Protein AF-A0A7S4MCN1-F1 (afdb_monomer)

Foldseek 3Di:
DVVVCVPDCPVVPPVVVVVVVVVVVVVVVVVVVVVVVVVVVVVVVPPPLVFADQDDPVVLVVVPAQAPQPSHRADRWGQGPVRDIHHSVRVVVVCVPDVDDPPPD

Sequence (105 aa):
WFLYIITYPEDGFFQAPLMALYLSWKFSLLARNASKWFRLVKSCFSSTVPFGTKPSPEELLESGGPCSICQENMTQPIKLECSHMFCEDCVSEWFQQKKTCPLCR

Organism: NCBI:txid1487602

Radius of gyration: 27.89 Å; Cα contacts (8 Å, |Δi|>4): 62; chains: 1; bounding box: 53×18×74 Å

Mean predicted aligned error: 15.5 Å

Nearest PDB structures (foldseek):
  4whv-assembly2_J  TM=8.357E-01  e=1.559E-03  Homo sapiens
  2lxh-assembly1_C  TM=7.719E-01  e=2.059E-03  Homo sapiens
  8x7j-assembly1_L  TM=8.829E-01  e=6.725E-03  Homo sapiens
  4ayc-assembly1_B-2  TM=4.997E-01  e=1.180E-03  Homo sapiens
  4orh-assembly1_L  TM=4.225E-01  e=1.559E-03  Homo sapiens

Solvent-accessible surface area (backbone atoms only — not comparable to full-atom values): 6414 Å² total; per-residue (Å²): 110,77,67,59,60,73,73,54,65,88,71,44,84,71,49,52,61,57,48,51,53,51,51,51,53,52,47,52,55,49,52,59,51,48,56,54,51,49,52,55,52,50,59,69,67,52,81,68,58,94,64,42,52,72,65,56,78,66,62,53,65,73,61,72,60,56,18,88,82,79,66,41,80,67,59,66,44,29,33,30,93,84,72,49,66,33,24,51,66,57,49,55,56,45,48,75,79,42,91,62,64,96,82,70,125

pLDDT: mean 72.74, std 9.83, range [49.66, 87.0]

Structure (mmCIF, N/CA/C/O backbone):
data_AF-A0A7S4MCN1-F1
#
_entry.id   AF-A0A7S4MCN1-F1
#
loop_
_atom_site.group_PDB
_atom_site.id
_atom_site.type_symbol
_atom_site.label_atom_id
_atom_site.label_alt_id
_atom_site.label_comp_id
_atom_site.label_asym_id
_atom_site.label_entity_id
_atom_site.label_seq_id
_atom_site.pdbx_PDB_ins_code
_atom_site.Cartn_x
_atom_site.Cartn_y
_atom_site.Cartn_z
_atom_site.occupancy
_atom_site.B_iso_or_equiv
_atom_site.auth_seq_id
_atom_site.auth_comp_id
_atom_site.auth_asym_id
_atom_site.auth_atom_id
_atom_site.pdbx_PDB_model_num
ATOM 1 N N . TRP A 1 1 ? 22.169 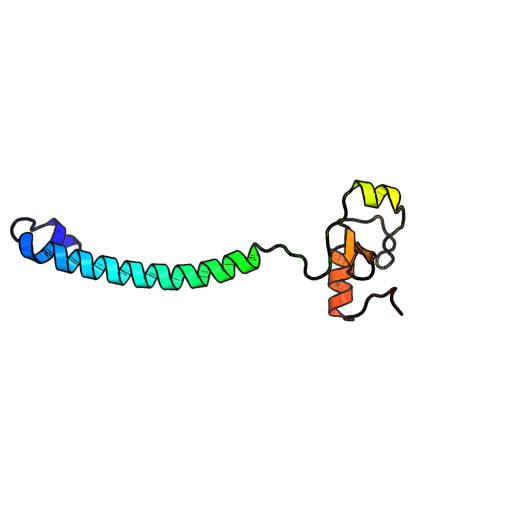-10.345 -39.481 1.00 58.09 1 TRP A N 1
ATOM 2 C CA . TRP A 1 1 ? 21.998 -8.891 -39.682 1.00 58.09 1 TRP A CA 1
ATOM 3 C C . TRP A 1 1 ? 23.000 -8.074 -38.863 1.00 58.09 1 TRP A C 1
ATOM 5 O O . TRP A 1 1 ? 23.812 -7.397 -39.464 1.00 58.09 1 TRP A O 1
ATOM 15 N N . PHE A 1 2 ? 23.064 -8.215 -37.530 1.00 59.44 2 PHE A N 1
ATOM 16 C CA . PHE A 1 2 ? 24.079 -7.526 -36.700 1.00 59.44 2 PHE A CA 1
ATOM 17 C C . PHE A 1 2 ? 25.536 -7.867 -37.083 1.00 59.44 2 PHE A C 1
ATOM 19 O O . PHE A 1 2 ? 26.380 -6.986 -37.151 1.00 59.44 2 PHE A O 1
ATOM 26 N N . LEU A 1 3 ? 25.812 -9.136 -37.413 1.00 64.12 3 LEU A N 1
ATOM 27 C CA . LEU A 1 3 ? 27.145 -9.581 -37.844 1.00 64.12 3 LEU A CA 1
ATOM 28 C C . LEU A 1 3 ? 27.561 -9.040 -39.222 1.00 64.12 3 LEU A C 1
ATOM 30 O O . LEU A 1 3 ? 28.744 -8.812 -39.435 1.00 64.12 3 LEU A O 1
ATOM 34 N N . TYR A 1 4 ? 26.598 -8.785 -40.115 1.00 69.31 4 TYR A N 1
ATOM 35 C CA . TYR A 1 4 ? 26.831 -8.241 -41.463 1.00 69.31 4 TYR A CA 1
ATOM 36 C C . TYR A 1 4 ? 27.340 -6.790 -41.407 1.00 69.31 4 TYR A C 1
ATOM 38 O O . TYR A 1 4 ? 28.210 -6.396 -42.170 1.00 69.31 4 TYR A O 1
ATOM 46 N N . ILE A 1 5 ? 26.857 -6.024 -40.425 1.00 62.22 5 ILE A N 1
ATOM 47 C CA . ILE A 1 5 ? 27.251 -4.629 -40.179 1.00 62.22 5 ILE A CA 1
ATOM 48 C C . ILE A 1 5 ? 28.671 -4.520 -39.607 1.00 62.22 5 ILE A C 1
ATOM 50 O O . ILE A 1 5 ? 29.350 -3.530 -39.847 1.00 62.22 5 ILE A O 1
ATOM 54 N N . ILE A 1 6 ? 29.132 -5.534 -38.868 1.00 64.94 6 ILE A N 1
ATOM 55 C CA . ILE A 1 6 ? 30.490 -5.566 -38.300 1.00 64.94 6 ILE A CA 1
ATOM 56 C C . ILE A 1 6 ? 31.526 -6.002 -39.352 1.00 64.94 6 ILE A C 1
ATOM 58 O O . ILE A 1 6 ? 32.689 -5.628 -39.250 1.00 64.94 6 ILE A O 1
ATOM 62 N N . THR A 1 7 ? 31.122 -6.776 -40.367 1.00 66.31 7 THR A N 1
ATOM 63 C CA . THR A 1 7 ? 32.047 -7.358 -41.360 1.00 66.31 7 THR A CA 1
ATOM 64 C C . THR A 1 7 ? 32.341 -6.468 -42.570 1.00 66.31 7 THR A C 1
ATOM 66 O O . THR A 1 7 ? 33.365 -6.685 -43.207 1.00 66.31 7 THR A O 1
ATOM 69 N N . TYR A 1 8 ? 31.511 -5.463 -42.873 1.00 64.50 8 TYR A N 1
ATOM 70 C CA . TYR A 1 8 ? 31.682 -4.588 -44.046 1.00 64.50 8 TYR A CA 1
ATOM 71 C C . TYR A 1 8 ? 31.554 -3.099 -43.666 1.00 64.50 8 TYR A C 1
ATOM 73 O O . TYR A 1 8 ? 30.478 -2.515 -43.805 1.00 64.50 8 TYR A O 1
ATOM 81 N N . PRO A 1 9 ? 32.627 -2.474 -43.140 1.00 62.06 9 PRO A N 1
ATOM 82 C CA . PRO A 1 9 ? 32.616 -1.069 -42.718 1.00 62.06 9 PRO A CA 1
ATOM 83 C C . PRO A 1 9 ? 32.808 -0.052 -43.864 1.00 62.06 9 PRO A C 1
ATOM 85 O O . PRO A 1 9 ? 32.555 1.133 -43.657 1.00 62.06 9 PRO A O 1
ATOM 88 N N . GLU A 1 10 ? 33.232 -0.489 -45.056 1.00 58.84 10 GLU A N 1
ATOM 89 C CA . GLU A 1 10 ? 33.636 0.387 -46.177 1.00 58.84 10 GLU A CA 1
ATOM 90 C C . GLU A 1 10 ? 32.449 1.062 -46.904 1.00 58.84 10 GLU A C 1
ATOM 92 O O . GLU A 1 10 ? 32.596 2.160 -47.430 1.00 58.84 10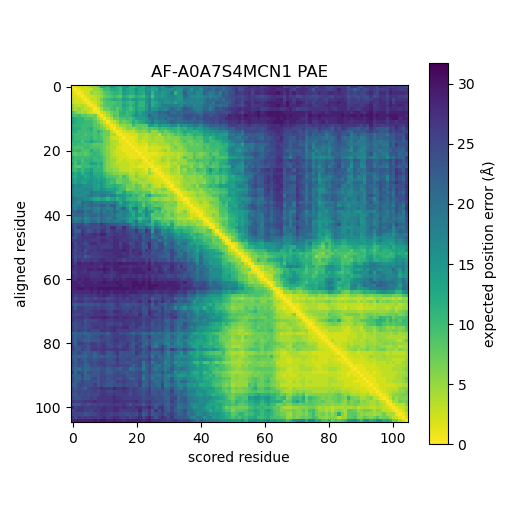 GLU A O 1
ATOM 97 N N . ASP A 1 11 ? 31.236 0.497 -46.837 1.00 59.56 11 ASP A N 1
ATOM 98 C CA . ASP A 1 11 ? 29.997 1.084 -47.395 1.00 59.56 11 ASP A CA 1
ATOM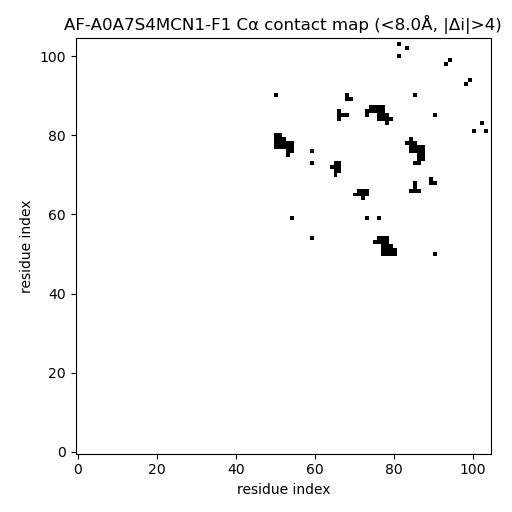 99 C C . ASP A 1 11 ? 29.225 1.945 -46.362 1.00 59.56 11 ASP A C 1
ATOM 101 O O . ASP A 1 11 ? 28.001 2.118 -46.404 1.00 59.56 11 ASP A O 1
ATOM 105 N N . GLY A 1 12 ? 29.945 2.466 -45.364 1.00 59.25 12 GLY A N 1
ATOM 106 C CA . GLY A 1 12 ? 29.394 2.984 -44.109 1.00 59.25 12 GLY A CA 1
ATOM 107 C C . GLY A 1 12 ? 28.606 4.298 -44.184 1.00 59.25 12 GLY A C 1
ATOM 108 O O . GLY A 1 12 ? 27.931 4.640 -43.210 1.00 59.25 12 GLY A O 1
ATOM 109 N N . PHE A 1 13 ? 28.632 5.027 -45.306 1.00 63.62 13 PHE A N 1
ATOM 110 C CA . PHE A 1 13 ? 27.994 6.350 -45.392 1.00 63.62 13 PHE A CA 1
ATOM 111 C C . PHE A 1 13 ? 26.458 6.283 -45.298 1.00 63.62 13 PHE A C 1
ATOM 113 O O . PHE A 1 13 ? 25.838 7.113 -44.635 1.00 63.62 13 PHE A O 1
ATOM 120 N N . PHE A 1 14 ? 25.831 5.260 -45.888 1.00 65.88 14 PHE A N 1
ATOM 121 C CA . PHE A 1 14 ? 24.365 5.113 -45.892 1.00 65.88 14 PHE A CA 1
ATOM 122 C C . PHE A 1 14 ? 23.825 4.172 -44.803 1.00 65.88 14 PHE A C 1
ATOM 124 O O . PHE A 1 14 ? 22.631 4.188 -44.499 1.00 65.88 14 PHE A O 1
ATOM 131 N N . GLN A 1 15 ? 24.687 3.376 -44.170 1.00 68.81 15 GLN A N 1
ATOM 132 C CA . GLN A 1 15 ? 24.275 2.345 -43.212 1.00 68.81 15 GLN A CA 1
ATOM 133 C C . GLN A 1 15 ? 24.072 2.896 -41.787 1.00 68.81 15 GLN A C 1
ATOM 135 O O . GLN A 1 15 ? 23.193 2.437 -41.051 1.00 68.81 15 GLN A O 1
ATOM 140 N N . ALA A 1 16 ? 24.831 3.929 -41.412 1.00 77.50 16 ALA A N 1
ATOM 141 C CA . ALA A 1 16 ? 24.727 4.606 -40.120 1.00 77.50 16 ALA A CA 1
ATOM 142 C C . ALA A 1 16 ? 23.335 5.217 -39.824 1.00 77.50 16 ALA A C 1
ATOM 144 O O . ALA A 1 16 ? 22.806 4.951 -38.739 1.00 77.50 16 ALA A O 1
ATOM 145 N N . PRO A 1 17 ? 22.684 5.974 -40.736 1.00 81.56 17 PRO A N 1
ATOM 146 C CA . PRO A 1 17 ? 21.363 6.544 -40.456 1.00 81.56 17 PRO A CA 1
ATOM 147 C C . PRO A 1 17 ? 20.272 5.475 -40.310 1.00 81.56 17 PRO A C 1
ATOM 149 O O . PRO A 1 17 ? 19.415 5.596 -39.438 1.00 81.56 17 PRO A O 1
ATOM 152 N N . LEU A 1 18 ? 20.323 4.387 -41.087 1.00 80.56 18 LEU A N 1
ATOM 153 C CA . LEU A 1 18 ? 19.369 3.276 -40.964 1.00 80.56 18 LEU A CA 1
ATOM 154 C C . LEU A 1 18 ? 19.513 2.554 -39.620 1.00 80.56 18 LEU A C 1
ATOM 156 O O . LEU A 1 18 ? 18.515 2.202 -38.987 1.00 80.56 18 LEU A O 1
ATOM 160 N N . MET A 1 19 ? 20.748 2.394 -39.145 1.00 81.75 19 MET A N 1
ATOM 161 C CA . MET A 1 19 ? 21.017 1.842 -37.822 1.00 81.75 19 MET A CA 1
ATOM 162 C C . MET A 1 19 ? 20.560 2.768 -36.700 1.00 81.75 19 MET A C 1
ATOM 164 O O . MET A 1 19 ? 19.930 2.301 -35.753 1.00 81.75 19 MET A O 1
ATOM 168 N N . ALA A 1 20 ? 20.798 4.073 -36.817 1.00 83.44 20 ALA A N 1
ATOM 169 C CA . ALA A 1 20 ? 20.311 5.055 -35.853 1.00 83.44 20 ALA A CA 1
ATOM 170 C C . ALA A 1 20 ? 18.772 5.077 -35.783 1.00 83.44 20 ALA A C 1
ATOM 172 O O . ALA A 1 20 ? 18.197 5.089 -34.692 1.00 83.44 20 ALA A O 1
ATOM 173 N N . LEU A 1 21 ? 18.086 5.003 -36.928 1.00 86.88 21 LEU A N 1
ATOM 174 C CA . LEU A 1 21 ? 16.623 4.913 -36.997 1.00 86.88 21 LEU A CA 1
ATOM 175 C C . LEU A 1 21 ? 16.097 3.603 -36.386 1.00 86.88 21 LEU A C 1
ATOM 177 O O . LEU A 1 21 ? 15.145 3.613 -35.608 1.00 86.88 21 LEU A O 1
ATOM 181 N N . TYR A 1 22 ? 16.746 2.471 -36.659 1.00 85.69 22 TYR A N 1
ATOM 182 C CA . TYR A 1 22 ? 16.363 1.181 -36.080 1.00 85.69 22 TYR A CA 1
ATOM 183 C C . TYR A 1 22 ? 16.580 1.125 -34.559 1.00 85.69 22 TYR A C 1
ATOM 185 O O . TYR A 1 22 ? 15.709 0.659 -33.816 1.00 85.69 22 TYR A O 1
ATOM 193 N N . LEU A 1 23 ? 17.724 1.621 -34.078 1.00 84.44 23 LEU A N 1
ATOM 194 C CA . LEU A 1 23 ? 18.045 1.673 -32.653 1.00 84.44 23 LEU A CA 1
ATOM 195 C C . LEU A 1 23 ? 17.136 2.656 -31.909 1.00 84.44 23 LEU A C 1
ATOM 197 O O . LEU A 1 23 ? 16.662 2.318 -30.828 1.00 84.44 23 LEU A O 1
ATOM 201 N N . SER A 1 24 ? 16.822 3.819 -32.487 1.00 86.00 24 SER A N 1
ATOM 202 C CA . SER A 1 24 ? 15.888 4.786 -31.888 1.00 86.00 24 SER A CA 1
ATOM 203 C C . SER A 1 24 ? 14.452 4.255 -31.826 1.00 86.00 24 SER A C 1
ATOM 205 O O . SER A 1 24 ? 13.778 4.427 -30.805 1.00 86.00 24 SER A O 1
ATOM 207 N N . TRP A 1 25 ? 13.994 3.525 -32.849 1.00 87.00 25 TRP A N 1
ATOM 208 C CA . TRP A 1 25 ? 12.702 2.832 -32.825 1.00 87.00 25 TRP A CA 1
ATOM 209 C C . TRP A 1 25 ? 12.650 1.760 -31.729 1.00 87.00 25 TRP A C 1
ATOM 211 O O . TRP A 1 25 ? 11.719 1.731 -30.918 1.00 87.00 25 TRP A O 1
ATOM 221 N N . LYS A 1 26 ? 13.674 0.897 -31.649 1.00 81.25 26 LYS A N 1
ATOM 222 C CA . LYS A 1 26 ? 13.774 -0.129 -30.599 1.00 81.25 26 LYS A CA 1
ATOM 223 C C . LYS A 1 26 ? 13.878 0.470 -29.200 1.00 81.25 26 LYS A C 1
ATOM 225 O O . LYS A 1 26 ? 13.210 -0.017 -28.288 1.00 81.25 26 LYS A O 1
ATOM 230 N N . PHE A 1 27 ? 14.662 1.532 -29.038 1.00 83.31 27 PHE A N 1
ATOM 231 C CA . PHE A 1 27 ? 14.779 2.262 -27.781 1.00 83.31 27 PHE A CA 1
ATOM 232 C C . PHE A 1 27 ? 13.427 2.839 -27.359 1.00 83.31 27 PHE A C 1
ATOM 234 O O . PHE A 1 27 ? 13.012 2.656 -26.220 1.00 83.31 27 PHE A O 1
ATOM 241 N N . SER A 1 28 ? 12.685 3.432 -28.295 1.00 82.50 28 SER A N 1
ATOM 242 C CA . SER A 1 28 ? 11.340 3.956 -28.045 1.00 82.50 28 SER A CA 1
ATOM 243 C C . SER A 1 28 ? 10.357 2.858 -27.617 1.00 82.50 28 SER A C 1
ATOM 245 O O . SER A 1 28 ? 9.543 3.077 -26.723 1.00 82.50 28 SER A O 1
ATOM 247 N N . LEU A 1 29 ? 10.429 1.658 -28.202 1.00 78.50 29 LEU A N 1
ATOM 248 C CA . LEU A 1 29 ? 9.601 0.513 -27.803 1.00 78.50 29 LEU A CA 1
ATOM 249 C C . LEU A 1 29 ? 9.940 0.009 -26.389 1.00 78.50 29 LEU A C 1
ATOM 251 O O . LEU A 1 29 ? 9.038 -0.211 -25.576 1.00 78.50 29 LEU A O 1
ATOM 255 N N . LEU A 1 30 ? 11.233 -0.131 -26.081 1.00 78.19 30 LEU A N 1
ATOM 256 C CA . LEU A 1 30 ? 11.710 -0.530 -24.756 1.00 78.19 30 LEU A CA 1
ATOM 257 C C . LEU A 1 30 ? 11.363 0.522 -23.698 1.00 78.19 30 LEU A C 1
ATOM 259 O O . LEU A 1 30 ? 10.824 0.163 -22.659 1.00 78.19 30 LEU A O 1
ATOM 263 N N . ALA A 1 31 ? 11.569 1.810 -23.978 1.00 81.50 31 ALA A N 1
ATOM 264 C CA . ALA A 1 31 ? 11.241 2.914 -23.076 1.00 81.50 31 ALA A CA 1
ATOM 265 C C . ALA A 1 31 ? 9.734 2.995 -22.775 1.00 81.50 31 ALA A C 1
ATOM 267 O O . ALA A 1 31 ? 9.330 3.195 -21.623 1.00 81.50 31 ALA A O 1
ATOM 268 N N . ARG A 1 32 ? 8.876 2.774 -23.783 1.00 75.88 32 ARG A N 1
ATOM 269 C CA . ARG A 1 32 ? 7.412 2.742 -23.604 1.00 75.88 32 ARG A CA 1
ATOM 270 C C . ARG A 1 32 ? 6.970 1.582 -22.713 1.00 75.88 32 ARG A C 1
ATOM 272 O O . ARG A 1 32 ? 6.083 1.769 -21.879 1.00 75.88 32 ARG A O 1
ATOM 279 N N . ASN A 1 33 ? 7.587 0.411 -22.849 1.00 72.38 33 ASN A N 1
ATOM 280 C CA . ASN A 1 33 ? 7.286 -0.748 -22.005 1.00 72.38 33 ASN A CA 1
ATOM 281 C C . ASN A 1 33 ? 7.910 -0.632 -20.604 1.00 72.38 33 ASN A C 1
ATOM 283 O O . ASN A 1 33 ? 7.241 -0.939 -19.617 1.00 72.38 33 ASN A O 1
ATOM 287 N N . ALA A 1 34 ? 9.124 -0.091 -20.493 1.00 80.88 34 ALA A N 1
ATOM 288 C CA . ALA A 1 34 ? 9.794 0.192 -19.225 1.00 80.88 34 ALA 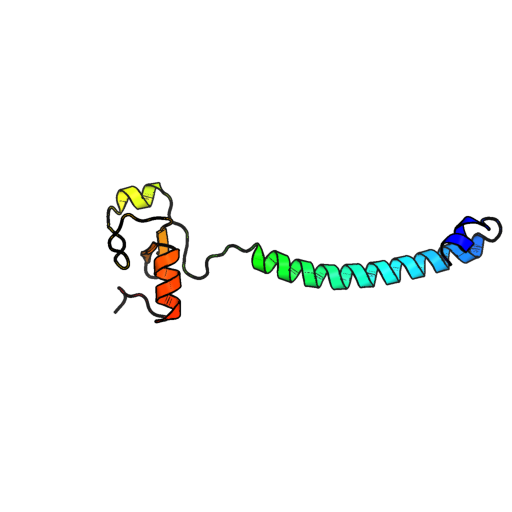A CA 1
ATOM 289 C C . ALA A 1 34 ? 8.987 1.178 -18.372 1.00 80.88 34 ALA A C 1
ATOM 291 O O . ALA A 1 34 ? 8.855 0.981 -17.173 1.00 80.88 34 ALA A O 1
ATOM 292 N N . SER A 1 35 ? 8.351 2.180 -18.985 1.00 77.88 35 SER A N 1
ATOM 293 C CA . SER A 1 35 ? 7.493 3.148 -18.284 1.00 77.88 35 SER A CA 1
ATOM 294 C C . SER A 1 35 ? 6.217 2.529 -17.699 1.00 77.88 35 SER A C 1
ATOM 296 O O . SER A 1 35 ? 5.680 3.023 -16.705 1.0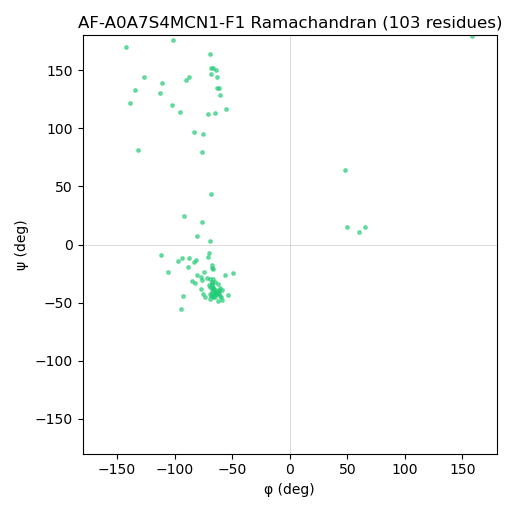0 77.88 35 SER A O 1
ATOM 298 N N . LYS A 1 36 ? 5.688 1.468 -18.324 1.00 78.38 36 LYS A N 1
ATOM 299 C CA . LYS A 1 36 ? 4.545 0.710 -17.788 1.00 78.38 36 LYS A CA 1
ATOM 300 C C . LYS A 1 36 ? 4.987 -0.145 -16.607 1.00 78.38 36 LYS A C 1
ATOM 302 O O . LYS A 1 36 ? 4.345 -0.121 -15.564 1.00 78.38 36 LYS A O 1
ATOM 307 N N . TRP A 1 37 ? 6.114 -0.834 -16.759 1.00 72.25 37 TRP A N 1
ATOM 308 C CA . TRP A 1 37 ? 6.697 -1.650 -15.700 1.00 72.25 37 TRP A CA 1
ATOM 309 C C . TRP A 1 37 ? 7.122 -0.802 -14.495 1.00 72.25 37 TRP A C 1
ATOM 311 O O . TRP A 1 37 ? 6.772 -1.123 -13.369 1.00 72.25 37 TRP A O 1
ATOM 321 N N . PHE A 1 38 ? 7.745 0.354 -14.726 1.00 75.94 38 PHE A N 1
ATOM 322 C CA . PHE A 1 38 ? 8.141 1.293 -13.678 1.00 75.94 38 PHE A CA 1
ATOM 323 C C . PHE A 1 38 ? 6.939 1.845 -12.905 1.00 75.94 38 PHE A C 1
ATOM 325 O O . PHE A 1 38 ? 7.037 2.049 -11.701 1.00 75.94 38 PHE A O 1
ATOM 332 N N . ARG A 1 39 ? 5.779 2.037 -13.555 1.00 72.81 39 ARG A N 1
ATOM 333 C CA . ARG A 1 39 ? 4.534 2.401 -12.857 1.00 72.81 39 ARG A CA 1
ATOM 334 C C . ARG A 1 39 ? 4.051 1.299 -11.917 1.00 72.81 39 ARG A C 1
ATOM 336 O O . ARG A 1 39 ? 3.647 1.611 -10.803 1.00 72.81 39 ARG A O 1
ATOM 343 N N . LEU A 1 40 ? 4.127 0.038 -12.341 1.00 75.69 40 LEU A N 1
ATOM 344 C CA . LEU A 1 40 ? 3.759 -1.103 -11.497 1.00 75.69 40 LEU A CA 1
ATOM 345 C C . LEU A 1 40 ? 4.748 -1.282 -10.338 1.00 75.69 40 LEU A C 1
ATOM 347 O O . LEU A 1 40 ? 4.334 -1.410 -9.193 1.00 75.69 40 LEU A O 1
ATOM 351 N N . VAL A 1 41 ? 6.049 -1.177 -10.611 1.00 72.81 41 VAL A N 1
ATOM 352 C CA . VAL A 1 41 ? 7.102 -1.251 -9.588 1.00 72.81 41 VAL A CA 1
ATOM 353 C C . VAL A 1 41 ? 6.984 -0.102 -8.585 1.00 72.81 41 VAL A C 1
ATOM 355 O O . VAL A 1 41 ? 7.050 -0.331 -7.381 1.00 72.81 41 VAL A O 1
ATOM 358 N N . LYS A 1 42 ? 6.725 1.126 -9.048 1.00 73.19 42 LYS A N 1
ATOM 359 C CA . LYS A 1 42 ? 6.486 2.284 -8.176 1.00 73.19 42 LYS A CA 1
ATOM 360 C C . LYS A 1 42 ? 5.210 2.125 -7.340 1.00 73.19 42 LYS A C 1
ATOM 362 O O . LYS A 1 42 ? 5.186 2.591 -6.208 1.00 73.19 42 LYS A O 1
ATOM 367 N N . SER A 1 43 ? 4.186 1.443 -7.861 1.00 62.66 43 SER A N 1
ATOM 368 C CA . SER A 1 43 ? 2.972 1.119 -7.101 1.00 62.66 43 SER A CA 1
ATOM 369 C C . SER A 1 43 ? 3.234 0.125 -5.968 1.00 62.66 43 SER A C 1
ATOM 371 O O . SER A 1 43 ? 2.597 0.239 -4.931 1.00 62.66 43 SER A O 1
ATOM 373 N N . CYS A 1 44 ? 4.168 -0.817 -6.137 1.00 61.91 44 CYS A N 1
ATOM 374 C CA . CYS A 1 44 ? 4.597 -1.706 -5.053 1.00 61.91 44 CYS A CA 1
ATOM 375 C C . CYS A 1 44 ? 5.530 -1.006 -4.055 1.00 61.91 44 CYS A C 1
ATOM 377 O O . CYS A 1 44 ? 5.538 -1.357 -2.883 1.00 61.91 44 CYS A O 1
ATOM 379 N N . PHE A 1 45 ? 6.319 -0.029 -4.513 1.00 61.84 45 PHE A N 1
ATOM 380 C CA . PHE A 1 45 ? 7.273 0.688 -3.662 1.00 61.84 45 PHE A CA 1
ATOM 381 C C . PHE A 1 45 ? 6.640 1.837 -2.864 1.00 61.84 45 PHE A C 1
ATOM 383 O O . PHE A 1 45 ? 7.241 2.334 -1.913 1.00 61.84 45 PHE A O 1
ATOM 390 N N . SER A 1 46 ? 5.429 2.272 -3.227 1.00 56.47 46 SER A N 1
ATOM 391 C CA . SER A 1 46 ? 4.643 3.175 -2.390 1.00 56.47 46 SER A CA 1
ATOM 392 C C . SER A 1 46 ? 4.045 2.381 -1.234 1.00 56.47 46 SER A C 1
ATOM 394 O O . SER A 1 46 ? 2.870 2.027 -1.248 1.00 56.47 46 SER A O 1
ATOM 396 N N . SER A 1 47 ? 4.858 2.131 -0.210 1.00 51.53 47 SER A N 1
ATOM 397 C CA . SER A 1 47 ? 4.432 1.647 1.108 1.00 51.53 47 SER A CA 1
ATOM 398 C C . SER A 1 47 ? 3.632 2.713 1.874 1.00 51.53 47 SER A C 1
ATOM 400 O O . SER A 1 47 ? 3.847 2.947 3.061 1.00 51.53 47 SER A O 1
ATOM 402 N N . THR A 1 48 ? 2.717 3.405 1.198 1.00 49.66 48 THR A N 1
ATOM 403 C CA . THR A 1 48 ? 1.633 4.137 1.843 1.00 49.66 48 THR A CA 1
ATOM 404 C C . THR A 1 48 ? 0.632 3.092 2.295 1.00 49.66 48 THR A C 1
ATOM 406 O O . THR A 1 48 ? -0.182 2.626 1.498 1.00 49.66 48 THR A O 1
ATOM 409 N N . VAL A 1 49 ? 0.747 2.681 3.557 1.00 60.59 49 VAL A N 1
ATOM 410 C CA . VAL A 1 49 ? -0.257 1.846 4.215 1.00 60.59 49 VAL A CA 1
ATOM 411 C C . VAL A 1 49 ? 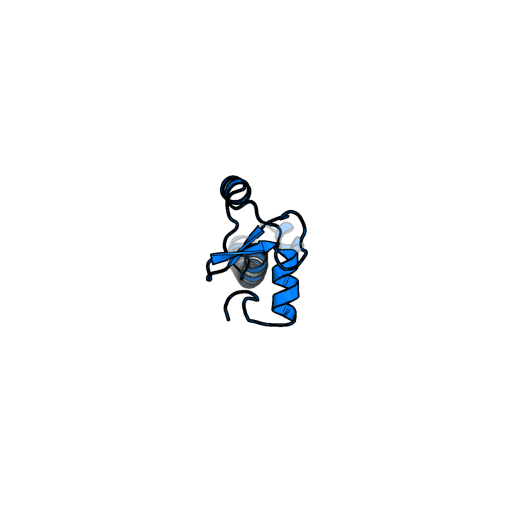-1.590 2.594 4.077 1.00 60.59 49 VAL A C 1
ATOM 413 O O . VAL A 1 49 ? -1.693 3.717 4.570 1.00 60.59 49 VAL A O 1
ATOM 416 N N . PRO A 1 50 ? -2.604 2.051 3.383 1.00 61.16 50 PRO A N 1
ATOM 417 C CA . PRO A 1 50 ? -3.827 2.794 3.059 1.00 61.16 50 PRO A CA 1
ATOM 418 C C . PRO A 1 50 ? -4.707 3.093 4.285 1.00 61.16 50 PRO A C 1
ATOM 420 O O . PRO A 1 50 ? -5.795 3.639 4.142 1.00 61.16 50 PRO A O 1
ATOM 423 N N . PHE A 1 51 ? -4.256 2.717 5.482 1.00 63.22 51 PHE A N 1
ATOM 424 C CA . PHE A 1 51 ? -5.049 2.703 6.703 1.00 63.22 51 PHE A CA 1
ATOM 425 C C . PHE A 1 51 ? -4.610 3.748 7.737 1.00 63.22 51 PHE A C 1
ATOM 427 O O . PHE A 1 51 ? -5.319 3.930 8.724 1.00 63.22 51 PHE A O 1
ATOM 434 N N . GLY A 1 52 ? -3.479 4.438 7.541 1.00 66.81 52 GLY A N 1
ATOM 435 C CA . GLY A 1 52 ? -3.010 5.428 8.510 1.00 66.81 52 GLY A CA 1
ATOM 436 C C . GLY A 1 52 ? -1.519 5.751 8.462 1.00 66.81 52 GLY A C 1
ATOM 437 O O . GLY A 1 52 ? -0.753 5.192 7.676 1.00 66.81 52 GLY A O 1
ATOM 438 N N . THR A 1 53 ? -1.106 6.657 9.345 1.00 68.56 53 THR A N 1
ATOM 439 C CA . THR A 1 53 ? 0.300 7.039 9.540 1.00 68.56 53 THR A CA 1
ATOM 440 C C . THR A 1 53 ? 0.918 6.143 10.611 1.00 68.56 53 THR A C 1
ATOM 442 O O . THR A 1 53 ? 0.255 5.824 11.600 1.00 68.56 53 THR A O 1
ATOM 445 N N . LYS A 1 54 ? 2.185 5.740 10.440 1.00 65.31 54 LYS A N 1
ATOM 446 C CA . LYS A 1 54 ? 2.948 5.069 11.504 1.00 65.31 54 LYS A CA 1
ATOM 447 C C . LYS A 1 54 ? 3.273 6.110 12.593 1.00 65.31 54 LYS A C 1
ATOM 449 O O . LYS A 1 54 ? 4.013 7.044 12.279 1.00 65.31 54 LYS A O 1
ATOM 454 N N . PRO A 1 55 ? 2.702 6.015 13.810 1.00 63.62 55 PRO A N 1
ATOM 455 C CA . PRO A 1 55 ? 3.082 6.871 14.923 1.00 63.62 55 PRO A CA 1
ATOM 456 C C . PRO A 1 55 ? 4.516 6.552 15.355 1.00 63.62 55 PRO A C 1
ATOM 458 O O . PRO A 1 55 ? 5.018 5.439 15.158 1.00 63.62 55 PRO A O 1
ATOM 461 N N . SER A 1 56 ? 5.189 7.555 15.908 1.00 61.59 56 SER A N 1
ATOM 462 C CA . SER A 1 56 ? 6.551 7.414 16.421 1.00 61.59 56 SER A CA 1
ATOM 463 C C . SER A 1 56 ? 6.582 6.401 17.587 1.00 61.59 56 SER A C 1
ATOM 465 O O . SER A 1 56 ? 5.636 6.375 18.377 1.00 61.59 56 SER A O 1
ATOM 467 N N . PRO A 1 57 ? 7.652 5.587 17.745 1.00 59.94 57 PRO A N 1
ATOM 468 C CA . PRO A 1 57 ? 7.866 4.714 18.914 1.00 59.94 57 PRO A CA 1
ATOM 469 C C . PRO A 1 57 ? 7.703 5.432 20.265 1.00 59.94 57 PRO A C 1
ATOM 471 O O . PRO A 1 57 ? 7.371 4.790 21.258 1.00 59.94 57 PRO A O 1
ATOM 474 N N . GLU A 1 58 ? 7.890 6.750 20.297 1.00 58.47 58 GLU A N 1
ATOM 475 C CA . GLU A 1 58 ? 7.769 7.594 21.488 1.00 58.47 58 GLU A CA 1
ATOM 476 C C . GLU A 1 58 ? 6.292 7.832 21.872 1.00 58.47 58 GLU A C 1
ATOM 478 O O . GLU A 1 58 ? 5.923 7.637 23.028 1.00 58.47 58 GLU A O 1
ATOM 483 N N . GLU A 1 59 ? 5.409 8.094 20.898 1.00 59.44 59 GLU A N 1
ATOM 484 C CA . GLU A 1 59 ? 3.959 8.287 21.121 1.00 59.44 59 GLU A CA 1
ATOM 485 C C . GLU A 1 59 ? 3.254 6.994 21.586 1.00 59.44 59 GLU A C 1
ATOM 487 O O . GLU A 1 59 ? 2.164 7.004 22.168 1.00 59.44 59 GLU A O 1
ATOM 492 N N . LEU A 1 60 ? 3.880 5.847 21.325 1.00 60.47 60 LEU A N 1
ATOM 493 C CA . LEU A 1 60 ? 3.374 4.518 21.671 1.00 60.47 60 LEU A CA 1
ATOM 494 C C . LEU A 1 60 ? 3.671 4.132 23.109 1.00 60.47 60 LEU A C 1
ATOM 496 O O . LEU A 1 60 ? 2.862 3.466 23.752 1.00 60.47 60 LEU A O 1
ATOM 500 N N . LEU A 1 61 ? 4.804 4.601 23.621 1.00 55.19 61 LEU A N 1
ATOM 501 C CA . LEU A 1 61 ? 5.139 4.502 25.034 1.00 55.19 61 LEU A CA 1
ATOM 502 C C . LEU A 1 61 ? 4.249 5.425 25.875 1.00 55.19 61 LEU A C 1
ATOM 504 O O . LEU A 1 61 ? 3.854 5.045 26.973 1.00 55.19 61 LEU A O 1
ATOM 508 N N . GLU A 1 62 ? 3.878 6.594 25.346 1.00 56.09 62 GLU A N 1
ATOM 509 C CA . GLU A 1 62 ? 2.999 7.544 26.041 1.00 56.09 62 GLU A CA 1
ATOM 510 C C . GLU A 1 62 ? 1.513 7.146 26.011 1.00 56.0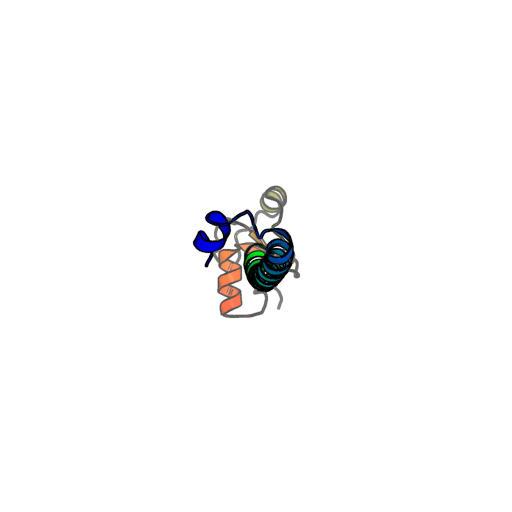9 62 GLU A C 1
ATOM 512 O O . GLU A 1 62 ? 0.773 7.472 26.938 1.00 56.09 62 GLU A O 1
ATOM 517 N N . SER A 1 63 ? 1.062 6.413 24.986 1.00 58.50 63 SER A N 1
ATOM 518 C CA . SER A 1 63 ? -0.339 5.972 24.868 1.00 58.50 63 SER A CA 1
ATOM 519 C C . SER A 1 63 ? -0.661 4.647 25.565 1.00 58.50 63 SER A C 1
ATOM 521 O O . SER A 1 63 ? -1.843 4.355 25.737 1.00 58.50 63 SER A O 1
ATOM 523 N N . GLY A 1 64 ? 0.354 3.887 26.008 1.00 53.59 64 GLY A N 1
ATOM 524 C CA . GLY A 1 64 ? 0.306 2.898 27.103 1.00 53.59 64 GLY A CA 1
ATOM 525 C C . GLY A 1 64 ? -0.817 1.848 27.102 1.00 53.59 64 GLY A C 1
ATOM 526 O O . GLY A 1 64 ? -1.075 1.243 28.142 1.00 53.59 64 GLY A O 1
ATOM 527 N N . GLY A 1 65 ? -1.521 1.650 25.988 1.00 67.12 65 GLY A N 1
ATOM 528 C CA . GLY A 1 65 ? -2.719 0.819 25.906 1.00 67.12 65 GLY A CA 1
ATOM 529 C C . GLY A 1 65 ? -2.485 -0.451 25.083 1.00 67.12 65 GLY A C 1
ATOM 530 O O . GLY A 1 65 ? -1.855 -0.375 24.026 1.00 67.12 65 GLY A O 1
ATOM 531 N N . PRO A 1 66 ? -3.001 -1.620 25.508 1.00 75.88 66 PRO A N 1
ATOM 532 C CA . PRO A 1 66 ? -2.992 -2.819 24.675 1.00 75.88 66 PRO A CA 1
ATOM 533 C C . PRO A 1 66 ? -3.855 -2.604 23.424 1.00 75.88 66 PRO A C 1
ATOM 535 O O . PRO A 1 66 ? -4.842 -1.862 23.446 1.00 75.88 66 PRO A O 1
ATOM 538 N N . CYS A 1 67 ? -3.511 -3.260 22.315 1.00 82.75 67 CYS A N 1
ATOM 539 C CA . CYS A 1 67 ? -4.324 -3.179 21.101 1.00 82.75 67 CYS A CA 1
ATOM 540 C C . CYS A 1 67 ? -5.739 -3.720 21.373 1.00 82.75 67 CYS A C 1
ATOM 542 O O . CYS A 1 67 ? -5.885 -4.845 21.831 1.00 82.75 67 CYS A O 1
ATOM 544 N N . SER A 1 68 ? -6.809 -2.988 21.043 1.00 79.62 68 SER A N 1
ATOM 545 C CA . SER A 1 68 ? -8.180 -3.456 21.336 1.00 79.62 68 SER A CA 1
ATOM 546 C C . SER A 1 68 ? -8.647 -4.653 20.490 1.00 79.62 68 SER A C 1
ATOM 548 O O . SER A 1 68 ? -9.731 -5.174 20.739 1.00 79.62 68 SER A O 1
ATOM 550 N N . ILE A 1 69 ? -7.863 -5.074 19.488 1.00 82.88 69 ILE A N 1
ATOM 551 C CA . ILE A 1 69 ? -8.168 -6.226 18.624 1.00 82.88 69 ILE A CA 1
ATOM 552 C C . ILE A 1 69 ? -7.493 -7.493 19.167 1.00 82.88 69 ILE A C 1
ATOM 554 O O . ILE A 1 69 ? -8.187 -8.469 19.431 1.00 82.88 69 ILE A O 1
ATOM 558 N N . CYS A 1 70 ? -6.167 -7.477 19.368 1.00 83.19 70 CYS A N 1
ATOM 559 C CA . CYS A 1 70 ? -5.424 -8.638 19.882 1.00 83.19 70 CYS A CA 1
ATOM 560 C C . CYS A 1 70 ? -5.224 -8.648 21.405 1.00 83.19 70 CYS A C 1
ATOM 562 O O . CYS A 1 70 ? -4.814 -9.664 21.941 1.00 83.19 70 CYS A O 1
ATOM 564 N N . GLN A 1 71 ? -5.509 -7.546 22.104 1.00 81.81 71 GLN A N 1
ATOM 565 C CA . GLN A 1 71 ? -5.291 -7.357 23.551 1.00 81.81 71 GLN A CA 1
ATOM 566 C C . GLN A 1 71 ? -3.825 -7.492 24.005 1.00 81.81 71 GLN A C 1
ATOM 568 O O . GLN A 1 71 ? -3.543 -7.471 25.200 1.00 81.81 71 GLN A O 1
ATOM 573 N N . GLU A 1 72 ? -2.892 -7.542 23.056 1.00 79.50 72 GLU A N 1
ATOM 574 C CA . GLU A 1 72 ? -1.457 -7.682 23.287 1.00 79.50 72 GLU A CA 1
ATOM 575 C C . GLU A 1 72 ? -0.705 -6.341 23.164 1.00 79.50 72 GLU A C 1
ATOM 577 O O . GLU A 1 72 ? -1.272 -5.298 22.807 1.00 79.50 72 GLU A O 1
ATOM 582 N N . ASN A 1 73 ? 0.603 -6.377 23.453 1.00 75.75 73 ASN A N 1
ATOM 583 C CA . ASN A 1 73 ? 1.497 -5.231 23.292 1.00 75.75 73 ASN A CA 1
ATOM 584 C C . ASN A 1 73 ? 1.587 -4.807 21.816 1.00 75.75 73 ASN A C 1
ATOM 586 O O . ASN A 1 73 ? 1.755 -5.647 20.933 1.00 75.75 73 ASN A O 1
ATOM 590 N N . MET A 1 74 ? 1.496 -3.504 21.543 1.00 72.44 74 MET A N 1
ATOM 591 C CA . MET A 1 74 ? 1.416 -2.989 20.173 1.00 72.44 74 MET A CA 1
ATOM 592 C C . MET A 1 74 ? 2.696 -3.265 19.365 1.00 72.44 74 MET A C 1
ATOM 594 O O . MET A 1 74 ? 3.750 -2.680 19.616 1.00 72.44 74 MET A O 1
ATOM 598 N N . THR A 1 75 ? 2.590 -4.115 18.342 1.00 69.19 75 THR A N 1
ATOM 599 C CA . THR A 1 75 ? 3.636 -4.367 17.341 1.00 69.19 75 THR A CA 1
ATOM 600 C C . THR A 1 75 ? 3.289 -3.631 16.051 1.00 69.19 75 THR A C 1
ATOM 602 O O . THR A 1 75 ? 2.236 -3.876 15.470 1.00 69.19 75 THR A O 1
ATOM 605 N N . GLN A 1 76 ? 4.162 -2.721 15.604 1.00 73.62 76 GLN A N 1
ATOM 606 C CA . GLN A 1 76 ? 3.926 -1.868 14.423 1.00 73.62 76 GLN A CA 1
ATOM 607 C C . GLN A 1 76 ? 2.544 -1.193 14.434 1.00 73.62 76 GLN A C 1
ATOM 609 O O . GLN A 1 76 ? 1.682 -1.471 13.601 1.00 73.62 76 GLN A O 1
ATOM 614 N N . PRO A 1 77 ? 2.295 -0.327 15.412 1.00 75.94 77 PRO A N 1
ATOM 615 C CA . PRO A 1 77 ? 1.016 0.344 15.526 1.00 75.94 77 PRO A CA 1
ATOM 616 C C . PRO A 1 77 ? 0.809 1.327 14.378 1.00 75.94 77 PRO A C 1
ATOM 618 O O . PRO A 1 77 ? 1.752 1.879 13.813 1.00 75.94 77 PRO A O 1
ATOM 621 N N . ILE A 1 78 ? -0.450 1.542 14.037 1.00 77.06 78 ILE A N 1
ATOM 622 C CA . ILE A 1 78 ? -0.890 2.438 12.980 1.00 77.06 78 ILE A CA 1
ATOM 623 C C . ILE A 1 78 ? -2.047 3.277 13.502 1.00 77.06 78 ILE A C 1
ATOM 625 O O . ILE A 1 78 ? -2.974 2.765 14.137 1.00 77.06 78 ILE A O 1
ATOM 629 N N . LYS A 1 79 ? -1.975 4.585 13.254 1.00 80.50 79 LYS A N 1
ATOM 630 C CA . LYS A 1 79 ? -3.007 5.540 13.649 1.00 80.50 79 LYS A CA 1
ATOM 631 C C . LYS A 1 79 ? -3.954 5.766 12.477 1.00 80.50 79 LYS A C 1
ATOM 633 O O . LYS A 1 79 ? -3.542 6.324 11.460 1.00 80.50 79 LYS A O 1
ATOM 638 N N . LEU A 1 80 ? -5.209 5.347 12.627 1.00 79.81 80 LEU A N 1
ATOM 639 C CA . LEU A 1 80 ? -6.258 5.586 11.631 1.00 79.81 80 LEU A CA 1
ATOM 640 C C . LEU A 1 80 ? -6.624 7.077 11.577 1.00 79.81 80 LEU A C 1
ATOM 642 O O . LEU A 1 80 ? -6.384 7.823 12.526 1.00 79.81 80 LEU A O 1
ATOM 646 N N . GLU A 1 81 ? -7.308 7.495 10.509 1.00 76.62 81 GLU A N 1
ATOM 647 C CA . GLU A 1 81 ? -7.831 8.866 10.346 1.00 76.62 81 GLU A CA 1
ATOM 648 C C . GLU A 1 81 ? -8.758 9.303 11.496 1.00 76.62 81 GLU A C 1
ATOM 650 O O . GLU A 1 81 ? -8.839 10.481 11.829 1.00 76.62 81 GLU A O 1
ATOM 655 N N . CYS A 1 82 ? -9.406 8.345 12.162 1.00 80.44 82 CYS A N 1
ATOM 656 C CA . CYS A 1 82 ? -10.229 8.574 13.349 1.00 80.44 82 CYS A CA 1
ATOM 657 C C . CYS A 1 82 ? -9.438 8.710 14.666 1.00 80.44 82 C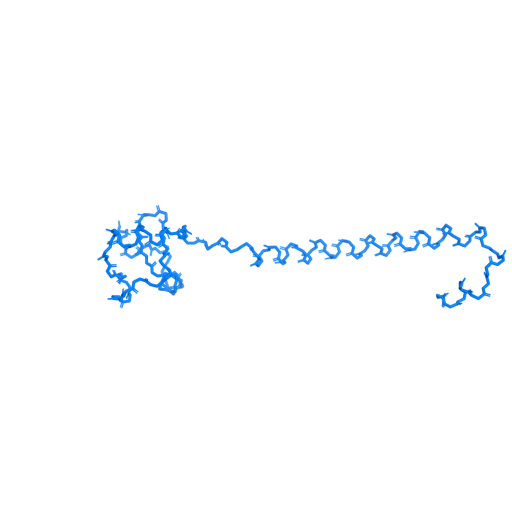YS A C 1
ATOM 659 O O . CYS A 1 82 ? -10.035 8.753 15.738 1.00 80.44 82 CYS A O 1
ATOM 661 N N . SER A 1 83 ? -8.104 8.766 14.603 1.00 76.25 83 SER A N 1
ATOM 662 C CA . SER A 1 83 ? -7.191 8.849 15.749 1.00 76.25 83 SER A CA 1
ATOM 663 C C . SER A 1 83 ? -7.168 7.619 16.677 1.00 76.25 83 SER A C 1
ATOM 665 O O . SER A 1 83 ? -6.610 7.700 17.771 1.00 76.25 83 SER A O 1
ATOM 667 N N . HIS A 1 84 ? -7.701 6.470 16.248 1.00 81.31 84 HIS A N 1
ATOM 668 C CA . HIS A 1 84 ? -7.544 5.193 16.956 1.00 81.31 84 HIS A CA 1
ATOM 669 C C . HIS A 1 84 ? -6.268 4.457 16.527 1.00 81.31 84 HIS A C 1
ATOM 671 O O . HIS A 1 84 ? -5.896 4.497 15.352 1.00 81.31 84 HIS A O 1
ATOM 677 N N . MET A 1 85 ? -5.617 3.777 17.475 1.00 80.56 85 MET A N 1
ATOM 678 C CA . MET A 1 85 ? -4.367 3.038 17.262 1.00 80.56 85 MET A CA 1
ATOM 679 C C . MET A 1 85 ? -4.572 1.528 17.409 1.00 80.56 85 MET A C 1
ATOM 681 O O . MET A 1 85 ? -5.133 1.062 18.399 1.00 80.56 85 MET A O 1
ATOM 685 N N . PHE A 1 86 ? -4.083 0.764 16.431 1.00 82.69 86 PHE A N 1
ATOM 686 C CA . PHE A 1 86 ? -4.087 -0.706 16.424 1.00 82.69 86 PHE A CA 1
ATOM 687 C C . PHE A 1 86 ? -2.793 -1.229 15.796 1.00 82.69 86 PHE A C 1
ATOM 689 O O . PHE A 1 86 ? -2.056 -0.447 15.206 1.00 82.69 86 PHE A O 1
ATOM 696 N N . CYS A 1 87 ? -2.520 -2.533 15.874 1.00 83.44 87 CYS A N 1
ATOM 697 C CA . CYS A 1 87 ? -1.416 -3.143 15.125 1.00 83.44 87 CYS A CA 1
ATOM 698 C C . CYS A 1 87 ? -1.702 -3.133 13.611 1.00 83.44 87 CYS A C 1
ATOM 700 O O . CYS A 1 87 ? -2.855 -3.300 13.203 1.00 83.44 87 CYS A O 1
ATOM 702 N N . GLU A 1 88 ? -0.657 -2.986 12.790 1.00 82.25 88 GLU A N 1
ATOM 703 C CA . GLU A 1 88 ? -0.733 -3.036 11.320 1.00 82.25 88 GLU A CA 1
ATOM 704 C C . GLU A 1 88 ? -1.419 -4.324 10.828 1.00 82.25 88 GLU A C 1
ATOM 706 O O . GLU A 1 88 ? -2.327 -4.264 9.996 1.00 82.25 88 GLU A O 1
ATOM 711 N N . ASP A 1 89 ? -1.073 -5.471 11.415 1.00 83.06 89 ASP A N 1
ATOM 712 C CA . ASP A 1 89 ? -1.672 -6.764 11.068 1.00 83.06 89 ASP A CA 1
ATOM 713 C C . ASP A 1 89 ? -3.141 -6.855 11.505 1.00 83.06 89 ASP A C 1
ATOM 715 O O . ASP A 1 89 ? -4.019 -7.199 10.712 1.00 83.06 89 ASP A O 1
ATOM 719 N N . CYS A 1 90 ? -3.436 -6.466 12.750 1.00 84.56 90 CYS A N 1
ATOM 720 C CA . CYS A 1 90 ? -4.787 -6.540 13.307 1.00 84.56 90 CYS A CA 1
ATOM 721 C C . CYS A 1 90 ? -5.778 -5.647 12.557 1.00 84.56 90 CYS A C 1
ATOM 723 O O . CYS A 1 90 ? -6.914 -6.051 12.304 1.00 84.56 90 CYS A O 1
ATOM 725 N N . VAL A 1 91 ? -5.367 -4.427 12.197 1.00 83.75 91 VAL A N 1
ATOM 726 C CA . VAL A 1 91 ? -6.231 -3.527 11.429 1.00 83.75 91 VAL A CA 1
ATOM 727 C C . VAL A 1 91 ? -6.424 -4.039 10.000 1.00 83.75 91 VAL A C 1
ATOM 729 O O . VAL A 1 91 ? -7.523 -3.930 9.455 1.00 83.75 91 VAL A O 1
ATOM 732 N N . SER A 1 92 ? -5.384 -4.631 9.406 1.00 83.12 92 SER A N 1
ATOM 733 C CA . SER A 1 92 ? -5.442 -5.187 8.054 1.00 83.12 92 SER A CA 1
ATOM 734 C C . SER A 1 92 ? -6.417 -6.359 7.975 1.00 83.12 92 SER A C 1
ATOM 736 O O . SER A 1 92 ? -7.204 -6.428 7.033 1.00 83.12 92 SER A O 1
ATOM 738 N N . GLU A 1 93 ? -6.422 -7.247 8.970 1.00 86.19 93 GLU A N 1
ATOM 739 C CA . GLU A 1 93 ? -7.380 -8.353 9.062 1.00 86.19 93 GLU A CA 1
ATOM 740 C C . GLU A 1 93 ? -8.804 -7.856 9.356 1.00 86.19 93 GLU A C 1
ATOM 742 O O . GLU A 1 93 ? -9.763 -8.269 8.700 1.00 86.19 93 GLU A O 1
ATOM 747 N N . TRP A 1 94 ? -8.960 -6.896 10.273 1.00 86.06 94 TRP A N 1
ATOM 748 C CA . TRP A 1 94 ? -10.268 -6.316 10.580 1.00 86.06 94 TRP A CA 1
ATOM 749 C C . TRP A 1 94 ? -10.917 -5.671 9.350 1.00 86.06 94 TRP A C 1
ATOM 751 O O . TRP A 1 94 ? -12.090 -5.924 9.067 1.00 86.06 94 TRP A O 1
ATOM 761 N N . PHE A 1 95 ? -10.156 -4.894 8.572 1.00 80.50 95 PHE A N 1
ATOM 762 C CA . PHE A 1 95 ? -10.659 -4.244 7.361 1.00 80.50 95 PHE A CA 1
ATOM 763 C C . PHE A 1 95 ? -11.036 -5.218 6.238 1.00 80.50 95 PHE A C 1
ATOM 765 O O . PHE A 1 95 ? -11.853 -4.857 5.384 1.00 80.50 95 PHE A O 1
ATOM 772 N N . GLN A 1 96 ? -10.512 -6.449 6.244 1.00 82.62 96 GLN A N 1
ATOM 773 C CA . GLN A 1 96 ? -10.974 -7.501 5.331 1.00 82.62 96 GLN A CA 1
ATOM 774 C C . GLN A 1 96 ? -12.407 -7.942 5.653 1.00 82.62 96 GLN A C 1
ATOM 776 O O . GLN A 1 96 ? -13.158 -8.276 4.738 1.00 82.62 96 GLN A O 1
ATOM 781 N N . GLN A 1 97 ? -12.808 -7.904 6.927 1.00 80.62 97 GLN A N 1
ATOM 782 C CA . GLN A 1 97 ? -14.156 -8.282 7.359 1.00 80.62 97 GLN A CA 1
ATOM 783 C C . GLN A 1 97 ? -15.121 -7.089 7.424 1.00 80.62 97 GLN A C 1
ATOM 785 O O . GLN A 1 97 ? -16.265 -7.192 6.979 1.00 80.62 97 GLN A O 1
ATOM 790 N N . LYS A 1 98 ? -14.692 -5.952 7.987 1.00 78.50 98 LYS A N 1
ATOM 791 C CA . LYS A 1 98 ? -15.524 -4.763 8.229 1.00 78.50 98 LYS A CA 1
ATOM 792 C C . LYS A 1 98 ? -14.758 -3.483 7.897 1.00 78.50 98 LYS A C 1
ATOM 794 O O . LYS A 1 98 ? -13.746 -3.173 8.510 1.00 78.50 98 LYS A O 1
ATOM 799 N N . LYS A 1 99 ? -15.296 -2.671 6.978 1.00 73.81 99 LYS A N 1
ATOM 800 C CA . LYS A 1 99 ? -14.685 -1.403 6.522 1.00 73.81 99 LYS A CA 1
ATOM 801 C C . LYS A 1 99 ? -14.824 -0.222 7.498 1.00 73.81 99 LYS A C 1
ATOM 803 O O . LYS A 1 99 ? -14.716 0.929 7.092 1.00 73.81 99 LYS A O 1
ATOM 808 N N . THR A 1 100 ? -15.095 -0.485 8.770 1.00 79.81 100 THR A N 1
ATOM 809 C CA . THR A 1 100 ? -15.403 0.535 9.782 1.00 79.81 100 THR A CA 1
ATOM 810 C C . THR A 1 100 ? -14.482 0.378 10.979 1.00 79.81 100 THR A C 1
ATOM 812 O O . THR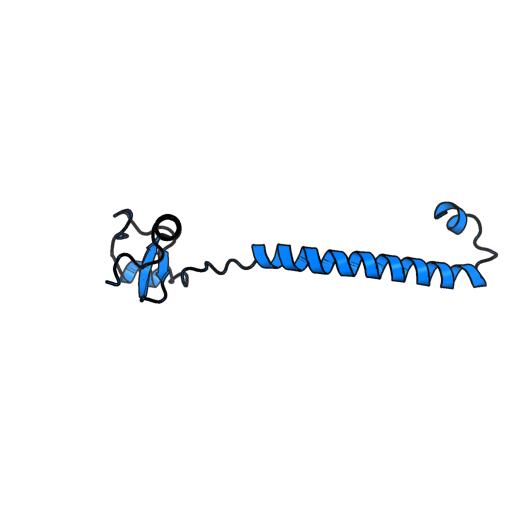 A 1 100 ? -14.162 -0.745 11.365 1.00 79.81 100 THR A O 1
ATOM 815 N N . CYS A 1 101 ? -14.079 1.487 11.599 1.00 79.50 101 CYS A N 1
ATOM 816 C CA . CYS A 1 101 ? -13.288 1.437 12.826 1.00 79.50 101 CYS A CA 1
ATOM 817 C C . CYS A 1 101 ? -14.083 0.726 13.944 1.00 79.50 101 CYS A C 1
ATOM 819 O O . CYS A 1 101 ? -15.259 1.038 14.123 1.00 79.50 101 CYS A O 1
ATOM 821 N N . PRO A 1 102 ? -13.478 -0.200 14.714 1.00 75.38 102 PRO A N 1
ATOM 822 C CA . PRO A 1 102 ? -14.172 -0.905 15.797 1.00 75.38 102 PRO A CA 1
ATOM 823 C C . PRO A 1 102 ? -14.556 0.002 16.979 1.00 75.38 102 PRO A C 1
ATOM 825 O O . PRO A 1 102 ? -15.406 -0.378 17.780 1.00 75.38 102 PRO A O 1
ATOM 828 N N . LEU A 1 103 ? -13.938 1.185 17.091 1.00 76.00 103 LEU A N 1
ATOM 829 C CA . LEU A 1 103 ? -14.139 2.131 18.193 1.00 76.00 103 LEU A CA 1
ATOM 830 C C . LEU A 1 103 ? -14.973 3.366 17.802 1.00 76.00 103 LEU A C 1
ATOM 832 O O . LEU A 1 103 ? -15.594 3.976 18.668 1.00 76.00 103 LEU A O 1
ATOM 836 N N . CYS A 1 104 ? -15.031 3.733 16.515 1.00 73.75 104 CYS A N 1
ATOM 837 C CA . CYS A 1 104 ? -15.938 4.781 16.037 1.00 73.75 104 CYS A CA 1
ATOM 838 C C . CYS A 1 104 ? -17.316 4.178 15.795 1.00 73.75 104 CYS A C 1
ATOM 840 O O . CYS A 1 104 ? -17.551 3.568 14.752 1.00 73.75 104 CYS A O 1
ATOM 842 N N . ARG A 1 105 ? -18.195 4.318 16.781 1.00 57.84 105 ARG A N 1
ATOM 843 C CA . ARG A 1 105 ? -19.606 3.970 16.649 1.00 57.84 105 ARG A CA 1
ATOM 844 C C . ARG A 1 105 ? -20.381 5.078 15.952 1.00 57.84 105 ARG A C 1
ATOM 846 O O . ARG A 1 105 ? -20.081 6.257 16.243 1.00 57.84 105 ARG A O 1
#

Secondary structure (DSSP, 8-state):
-HHHHHH--TTHHHHHHHHHHHHHHHHHHHHHHHHHHHHHHHHHH----TT-B---HHHHHHH----TTT-S--SSEEE-TTS-EEEHHHHHHHHHH-SS-SS--

InterPro domains:
  IPR001841 Zinc finger, RING-type [PF13639] (67-105)
  IPR001841 Zinc finger, RING-type [PS50089] (67-105)
  IPR001841 Zinc finger, RING-type [SM00184] (67-104)
  IPR013083 Zinc finger, RING/FYVE/PHD-type [G3DSA:3.30.40.10] (36-105)
  IPR017907 Zinc finger, RING-type, conserved site [PS00518] (82-91)
  IPR044235 E3 ubiquitin-protein ligase 1/2 [PTHR15860] (1-105)